Protein AF-A0A2S5CFE4-F1 (afdb_monomer)

Foldseek 3Di:
DAPALVVLVVVLVVVCVPPPNVLSVLLSVLVSVLVVVLVVVDPQRHLLSDDLVSVQVVLVVPVVDDPVVQVSSQVSQQSSCVVSVHPDGRDRNDDPD

Solvent-accessible surface area (backbone atoms only — not comparable to full-atom values): 5758 Å² total; per-residue (Å²): 136,56,69,38,60,53,52,53,46,58,55,42,59,63,56,45,72,46,87,59,48,70,63,44,48,58,26,48,53,45,45,51,52,50,49,54,52,49,50,75,76,44,85,68,74,42,68,78,70,69,47,64,65,58,53,52,49,50,44,66,77,47,65,88,55,52,68,74,54,47,50,51,43,46,57,23,45,40,54,51,32,61,74,61,71,45,85,82,70,62,74,69,72,77,74,83,124

Secondary structure (DSSP, 8-state):
--HHHHHHHHHHHHHHTSS-HHHHHHHHHHHHHHHHHHHHH----SGGG--HHHHHHHHHHTTTS-HHHHHHHHHHHHHHHHHTT-SS-PPPP----

Radius of gyration: 12.85 Å; Cα contacts (8 Å, |Δi|>4): 67; chains: 1; bounding box: 38×25×31 Å

Mean predicted aligned error: 4.77 Å

Organism: NCBI:txid1704499

Sequence (97 aa):
MSILADEIRRLAHRYVRKGGKAHRRKQVQKLLLFVAWVETQEPVGHPARLGKRHVIGFWRAHDGLSDKTRYGYWLALCVLWGWLDKPGKPPRPFLRG

Structure (mmCIF, N/CA/C/O backbone):
data_AF-A0A2S5CFE4-F1
#
_entry.id   AF-A0A2S5CFE4-F1
#
loop_
_atom_site.group_PDB
_atom_site.id
_atom_site.type_symbol
_atom_site.label_atom_id
_atom_site.label_alt_id
_atom_site.label_comp_id
_atom_site.label_asym_id
_atom_site.label_entity_id
_atom_site.label_seq_id
_atom_site.pdbx_PDB_ins_code
_atom_site.Cartn_x
_atom_site.Cartn_y
_atom_site.Cartn_z
_atom_site.occupancy
_atom_site.B_iso_or_equiv
_atom_site.auth_seq_id
_atom_site.auth_comp_id
_atom_site.auth_asym_id
_atom_site.auth_atom_id
_atom_site.pdbx_PDB_model_num
ATOM 1 N N . MET A 1 1 ? 11.830 3.871 11.829 1.00 59.31 1 MET A N 1
ATOM 2 C CA . MET A 1 1 ? 11.093 3.235 10.713 1.00 59.31 1 MET A CA 1
ATOM 3 C C . MET A 1 1 ? 11.067 1.745 10.960 1.00 59.31 1 MET A C 1
ATOM 5 O O . MET A 1 1 ? 11.959 1.258 11.639 1.00 59.31 1 MET A O 1
ATOM 9 N N . SER A 1 2 ? 10.025 1.056 10.514 1.00 73.12 2 SER A N 1
ATOM 10 C CA . SER A 1 2 ? 9.842 -0.371 10.762 1.00 73.12 2 SER A CA 1
ATOM 11 C C . SER A 1 2 ? 10.649 -1.244 9.798 1.00 73.12 2 SER A C 1
ATOM 13 O O . SER A 1 2 ? 10.906 -0.864 8.653 1.00 73.12 2 SER A O 1
ATOM 15 N N . ILE A 1 3 ? 10.981 -2.457 10.249 1.00 80.31 3 ILE A N 1
ATOM 16 C CA . ILE A 1 3 ? 11.689 -3.478 9.455 1.00 80.31 3 ILE A CA 1
ATOM 17 C C . ILE A 1 3 ? 10.926 -3.781 8.155 1.00 80.31 3 ILE A C 1
ATOM 19 O O . ILE A 1 3 ? 11.519 -3.882 7.079 1.00 80.31 3 ILE A O 1
ATOM 23 N N . LEU A 1 4 ? 9.595 -3.837 8.235 1.00 80.12 4 LEU A N 1
ATOM 24 C CA . LEU A 1 4 ? 8.708 -4.064 7.098 1.00 80.12 4 LEU A CA 1
ATOM 25 C C . LEU A 1 4 ? 8.820 -2.953 6.045 1.00 80.12 4 LEU A C 1
ATOM 27 O O . LEU A 1 4 ? 8.980 -3.241 4.857 1.00 80.12 4 LEU A O 1
ATOM 31 N N . ALA A 1 5 ? 8.753 -1.682 6.456 1.00 80.94 5 ALA A N 1
ATOM 32 C CA . ALA A 1 5 ? 8.861 -0.558 5.530 1.00 80.94 5 ALA A CA 1
ATOM 33 C C . ALA A 1 5 ? 10.231 -0.524 4.835 1.00 80.94 5 ALA A C 1
ATOM 35 O O . ALA A 1 5 ? 10.303 -0.248 3.632 1.00 80.94 5 ALA A O 1
ATOM 36 N N . ASP A 1 6 ? 11.307 -0.848 5.553 1.00 84.31 6 ASP A N 1
ATOM 37 C CA . ASP A 1 6 ? 12.657 -0.895 4.989 1.00 84.31 6 ASP A CA 1
ATOM 38 C C . ASP A 1 6 ? 12.837 -2.048 3.992 1.00 84.31 6 ASP A C 1
ATOM 40 O O . ASP A 1 6 ? 13.447 -1.867 2.933 1.00 84.31 6 ASP A O 1
ATOM 44 N N . GLU A 1 7 ? 12.237 -3.213 4.238 1.00 84.44 7 GLU A N 1
ATOM 45 C CA . GLU A 1 7 ? 12.225 -4.315 3.269 1.00 84.44 7 GLU A CA 1
ATOM 46 C C . GLU A 1 7 ? 11.456 -3.975 1.993 1.00 84.44 7 GLU A C 1
ATOM 48 O O . GLU A 1 7 ? 11.971 -4.178 0.887 1.00 84.44 7 GLU A O 1
ATOM 53 N N . ILE A 1 8 ? 10.277 -3.362 2.118 1.00 84.25 8 ILE A N 1
ATOM 54 C CA . ILE A 1 8 ? 9.514 -2.896 0.955 1.00 84.25 8 ILE A CA 1
ATOM 55 C C . ILE A 1 8 ? 10.287 -1.830 0.175 1.00 84.25 8 ILE A C 1
ATOM 57 O O . ILE A 1 8 ? 10.270 -1.837 -1.058 1.00 84.25 8 ILE A O 1
ATOM 61 N N . ARG A 1 9 ? 11.033 -0.951 0.853 1.00 84.75 9 ARG A N 1
ATOM 62 C CA . ARG A 1 9 ? 11.920 0.012 0.185 1.00 84.75 9 ARG A CA 1
ATOM 63 C C . ARG A 1 9 ? 13.051 -0.671 -0.566 1.00 84.75 9 ARG A C 1
ATOM 65 O O . ARG A 1 9 ? 13.294 -0.317 -1.718 1.00 84.75 9 ARG A O 1
ATOM 72 N N . ARG A 1 10 ? 13.715 -1.669 0.022 1.00 86.25 10 ARG A N 1
A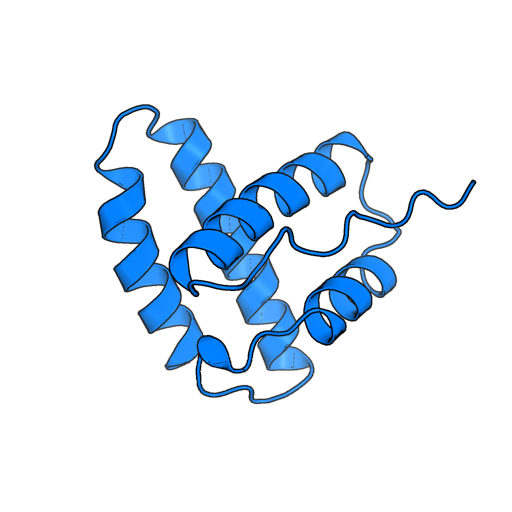TOM 73 C CA . ARG A 1 10 ? 14.779 -2.427 -0.662 1.00 86.25 10 ARG A CA 1
ATOM 74 C C . ARG A 1 10 ? 14.275 -3.069 -1.958 1.00 86.25 10 ARG A C 1
ATOM 76 O O . ARG A 1 10 ? 14.942 -2.967 -2.991 1.00 86.25 10 ARG A O 1
ATOM 83 N N . LEU A 1 11 ? 13.075 -3.651 -1.934 1.00 83.69 11 LEU A N 1
ATOM 84 C CA . LEU A 1 11 ? 12.413 -4.207 -3.121 1.00 83.69 11 LEU A CA 1
ATOM 85 C C . LEU A 1 11 ? 12.055 -3.107 -4.138 1.00 83.69 11 LEU A C 1
ATOM 87 O O . LEU A 1 11 ? 12.368 -3.211 -5.330 1.00 83.69 11 LEU A O 1
ATOM 91 N N . ALA A 1 12 ? 11.497 -1.994 -3.659 1.00 82.25 12 ALA A N 1
ATOM 92 C CA . ALA A 1 12 ? 11.128 -0.845 -4.477 1.00 82.25 12 ALA A CA 1
ATOM 93 C C . ALA A 1 12 ? 12.321 -0.193 -5.192 1.00 82.25 12 ALA A C 1
ATOM 95 O O . ALA A 1 12 ? 12.197 0.187 -6.357 1.00 82.25 12 ALA A O 1
ATOM 96 N N . HIS A 1 13 ? 13.484 -0.094 -4.542 1.00 83.06 13 HIS A N 1
ATOM 97 C CA . HIS A 1 13 ? 14.703 0.467 -5.132 1.00 83.06 13 HIS A CA 1
ATOM 98 C C . HIS A 1 13 ? 15.128 -0.282 -6.404 1.00 83.06 13 HIS A C 1
ATOM 100 O O . HIS A 1 13 ? 15.527 0.343 -7.390 1.00 83.06 13 HIS A O 1
ATOM 106 N N . ARG A 1 14 ? 14.986 -1.614 -6.429 1.00 80.38 14 ARG A N 1
ATOM 107 C CA . ARG A 1 14 ? 15.252 -2.425 -7.631 1.00 80.38 14 ARG A CA 1
ATOM 108 C C . ARG A 1 14 ? 14.197 -2.187 -8.713 1.00 80.38 14 ARG A C 1
ATOM 110 O O . ARG A 1 14 ? 14.522 -2.132 -9.897 1.00 80.38 14 ARG A O 1
ATOM 117 N N . TYR A 1 15 ? 12.942 -2.001 -8.312 1.00 77.88 15 TYR A N 1
ATOM 118 C CA . TYR A 1 15 ? 11.822 -1.791 -9.226 1.00 77.88 15 TYR A CA 1
ATOM 119 C C . TYR A 1 15 ? 11.855 -0.436 -9.942 1.00 77.88 15 TYR A C 1
ATOM 121 O O . TYR A 1 15 ? 11.593 -0.384 -11.143 1.00 77.88 15 TYR A O 1
ATOM 129 N N . VAL A 1 16 ? 12.193 0.653 -9.242 1.00 79.81 16 VAL A N 1
ATOM 130 C CA . VAL A 1 16 ? 12.217 2.015 -9.817 1.00 79.81 16 VAL A CA 1
ATOM 131 C C . VAL A 1 16 ? 13.392 2.264 -10.767 1.00 79.81 16 VAL A C 1
ATOM 133 O O . VAL A 1 16 ? 13.373 3.251 -11.500 1.00 79.81 16 VAL A O 1
ATOM 136 N N . ARG A 1 17 ? 14.407 1.388 -10.757 1.00 76.06 17 ARG A N 1
ATOM 137 C CA . ARG A 1 17 ? 15.564 1.432 -11.670 1.00 76.06 17 ARG A CA 1
ATOM 138 C C . ARG A 1 17 ? 15.231 0.965 -13.090 1.00 76.06 17 ARG A C 1
ATOM 140 O O . ARG A 1 17 ? 15.943 1.322 -14.019 1.00 76.06 17 ARG A O 1
ATOM 147 N N . LYS A 1 18 ? 14.148 0.206 -13.270 1.00 67.69 18 LYS A N 1
ATOM 148 C CA . LYS A 1 18 ? 13.635 -0.201 -14.586 1.00 67.69 18 LYS A CA 1
ATOM 149 C C . LYS A 1 18 ? 12.703 0.914 -15.095 1.00 67.69 18 LYS A C 1
ATOM 151 O O . LYS A 1 18 ? 11.942 1.454 -14.296 1.00 67.69 18 LYS A O 1
ATOM 156 N N . GLY A 1 19 ? 12.797 1.308 -16.371 1.00 65.25 19 GLY A N 1
ATOM 157 C CA . GLY A 1 19 ? 12.164 2.513 -16.953 1.00 65.25 19 GLY A CA 1
ATOM 158 C C . GLY A 1 19 ? 10.689 2.782 -16.575 1.00 65.25 19 GLY A C 1
ATOM 159 O O . GLY A 1 19 ? 9.951 1.889 -16.153 1.00 65.25 19 GLY A O 1
ATOM 160 N N . GLY A 1 20 ? 10.248 4.044 -16.702 1.00 72.12 20 GLY A N 1
ATOM 161 C CA . GLY A 1 20 ? 8.937 4.524 -16.213 1.00 72.12 20 GLY A CA 1
ATOM 162 C C . GLY A 1 20 ? 8.972 5.118 -14.792 1.00 72.12 20 GLY A C 1
ATOM 163 O O . GLY A 1 20 ? 8.056 4.920 -13.990 1.00 72.12 20 GLY A O 1
ATOM 164 N N . LYS A 1 21 ? 10.048 5.844 -14.461 1.00 74.75 21 LYS A N 1
ATOM 165 C CA . LYS A 1 21 ? 10.430 6.280 -13.102 1.00 74.75 21 LYS A CA 1
ATOM 166 C C . LYS A 1 21 ? 9.315 6.994 -12.323 1.00 74.75 21 LYS A C 1
ATOM 168 O O . LYS A 1 21 ? 9.105 6.692 -11.151 1.00 74.75 21 LYS A O 1
ATOM 173 N N . ALA A 1 22 ? 8.585 7.919 -12.950 1.00 83.62 22 ALA A N 1
ATOM 174 C CA . ALA A 1 22 ? 7.545 8.704 -12.277 1.00 83.62 22 ALA A CA 1
ATOM 175 C C . ALA A 1 22 ? 6.328 7.855 -11.866 1.00 83.62 22 ALA A C 1
ATOM 177 O O . ALA A 1 22 ? 5.859 7.951 -10.731 1.00 83.62 22 ALA A O 1
ATOM 178 N N . HIS A 1 23 ? 5.847 6.982 -12.757 1.00 83.44 23 HIS A N 1
ATOM 179 C CA . HIS A 1 23 ? 4.732 6.079 -12.462 1.00 83.44 23 HIS A CA 1
ATOM 180 C C . HIS A 1 23 ? 5.104 5.086 -11.354 1.00 83.44 23 HIS A C 1
ATOM 182 O O . HIS A 1 23 ? 4.363 4.923 -10.385 1.00 83.44 23 HIS A O 1
ATOM 188 N N . ARG A 1 24 ? 6.302 4.493 -11.440 1.00 84.62 24 ARG A N 1
ATOM 189 C CA . ARG A 1 24 ? 6.800 3.550 -10.431 1.00 84.62 24 ARG A CA 1
ATOM 190 C C . ARG A 1 24 ? 6.993 4.208 -9.068 1.00 84.62 24 ARG A C 1
ATOM 192 O O . ARG A 1 24 ? 6.589 3.632 -8.067 1.00 84.62 24 ARG A O 1
ATOM 199 N N . ARG A 1 25 ? 7.515 5.439 -9.009 1.00 87.69 25 ARG A N 1
ATOM 200 C CA . ARG A 1 25 ? 7.601 6.217 -7.757 1.00 87.69 25 ARG A CA 1
ATOM 201 C C . ARG A 1 25 ? 6.227 6.422 -7.117 1.00 87.69 25 ARG A C 1
ATOM 203 O O . ARG A 1 25 ? 6.082 6.204 -5.920 1.00 87.69 25 ARG A O 1
ATOM 210 N N . LYS A 1 26 ? 5.206 6.761 -7.914 1.00 90.62 26 LYS A N 1
ATOM 211 C CA . LYS A 1 26 ? 3.822 6.902 -7.429 1.00 90.62 26 LYS A CA 1
ATOM 212 C C . LYS A 1 26 ? 3.235 5.586 -6.911 1.00 90.62 26 LYS A C 1
ATOM 214 O O . LYS A 1 26 ? 2.402 5.629 -6.009 1.0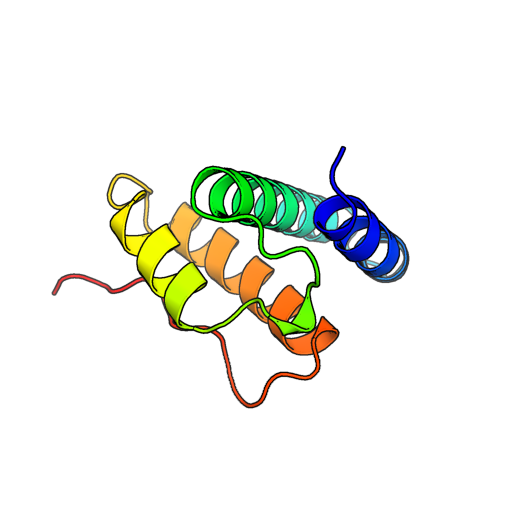0 90.62 26 LYS A O 1
ATOM 219 N N . GLN A 1 27 ? 3.608 4.442 -7.484 1.00 91.44 27 GLN A N 1
ATOM 220 C CA . GLN A 1 27 ? 3.213 3.128 -6.964 1.00 91.44 27 GLN A CA 1
ATOM 221 C C . GLN A 1 27 ? 3.935 2.819 -5.650 1.00 91.44 27 GLN A C 1
ATOM 223 O O . GLN A 1 27 ? 3.289 2.444 -4.681 1.00 91.44 27 GLN A O 1
ATOM 228 N N . VAL A 1 28 ? 5.246 3.060 -5.581 1.00 91.06 28 VAL A N 1
ATOM 229 C CA . VAL A 1 28 ? 6.039 2.861 -4.358 1.00 91.06 28 VAL A CA 1
ATOM 230 C C . VAL A 1 28 ? 5.513 3.718 -3.211 1.00 91.06 28 VAL A C 1
ATOM 232 O O . VAL A 1 28 ? 5.332 3.208 -2.115 1.00 91.06 28 VAL A O 1
ATOM 235 N N . GLN A 1 29 ? 5.188 4.989 -3.454 1.00 92.25 29 GLN A N 1
ATOM 236 C CA . GLN A 1 29 ? 4.598 5.849 -2.427 1.00 92.25 29 GLN A CA 1
ATOM 237 C C . GLN A 1 29 ? 3.287 5.267 -1.878 1.00 92.25 29 GLN A C 1
ATOM 239 O O . GLN A 1 29 ? 3.091 5.238 -0.669 1.00 92.25 29 GLN A O 1
ATOM 244 N N . LYS A 1 30 ? 2.420 4.740 -2.751 1.00 94.69 30 LYS A N 1
ATOM 245 C CA . LYS A 1 30 ? 1.183 4.064 -2.332 1.00 94.69 30 LYS A CA 1
ATOM 246 C C . LYS A 1 30 ? 1.454 2.798 -1.525 1.00 94.69 30 LYS A C 1
ATOM 248 O O . LYS A 1 30 ? 0.746 2.549 -0.559 1.00 94.69 30 LYS A O 1
ATOM 253 N N . LEU A 1 31 ? 2.482 2.028 -1.885 1.00 93.50 31 LEU A N 1
ATOM 254 C CA . LEU A 1 31 ? 2.896 0.864 -1.101 1.00 93.50 31 LEU A CA 1
ATOM 255 C C . LEU A 1 31 ? 3.361 1.252 0.298 1.00 93.50 31 LEU A C 1
ATOM 257 O O . LEU A 1 31 ? 2.968 0.601 1.256 1.00 93.50 31 LEU A O 1
ATOM 261 N N . LEU A 1 32 ? 4.151 2.317 0.424 1.00 91.81 32 LEU A N 1
ATOM 262 C CA . LEU A 1 32 ? 4.605 2.797 1.728 1.00 91.81 32 LEU A CA 1
ATOM 263 C C . LEU A 1 32 ? 3.440 3.294 2.587 1.00 91.81 32 LEU A C 1
ATOM 265 O O . LEU A 1 32 ? 3.410 2.992 3.772 1.00 91.81 32 LEU A O 1
ATOM 269 N N . LEU A 1 33 ? 2.468 3.995 1.993 1.00 94.44 33 LEU A N 1
ATOM 270 C CA . LEU A 1 33 ? 1.253 4.417 2.697 1.00 94.44 33 LEU A CA 1
ATOM 271 C C . LEU A 1 33 ? 0.414 3.218 3.155 1.00 94.44 33 LEU A C 1
ATOM 273 O O . LEU A 1 33 ? -0.030 3.187 4.297 1.00 94.44 33 LEU A O 1
ATOM 277 N N . PHE A 1 34 ? 0.245 2.211 2.294 1.00 94.75 34 PHE A N 1
ATOM 278 C CA . PHE A 1 34 ? -0.432 0.967 2.657 1.00 94.75 34 PHE A CA 1
ATOM 279 C C . PHE A 1 34 ? 0.279 0.255 3.813 1.00 94.75 34 PHE A C 1
ATOM 281 O O . PHE A 1 34 ? -0.366 -0.100 4.791 1.00 94.75 34 PHE A O 1
ATOM 288 N N . VAL A 1 35 ? 1.599 0.071 3.725 1.00 92.00 35 VAL A N 1
ATOM 289 C CA . VAL A 1 35 ? 2.394 -0.594 4.770 1.00 92.00 35 VAL A CA 1
ATOM 290 C C . VAL A 1 35 ? 2.309 0.168 6.084 1.00 92.00 35 VAL A C 1
ATOM 292 O O . VAL A 1 35 ? 2.020 -0.445 7.103 1.00 92.00 35 VAL A O 1
ATOM 295 N N . ALA A 1 36 ? 2.488 1.489 6.050 1.00 91.75 36 ALA A N 1
ATOM 296 C CA . ALA A 1 36 ? 2.376 2.325 7.237 1.00 91.75 36 ALA A CA 1
ATOM 297 C C . ALA A 1 36 ? 0.998 2.175 7.890 1.00 91.75 36 ALA A C 1
ATOM 299 O O . ALA A 1 36 ? 0.923 2.002 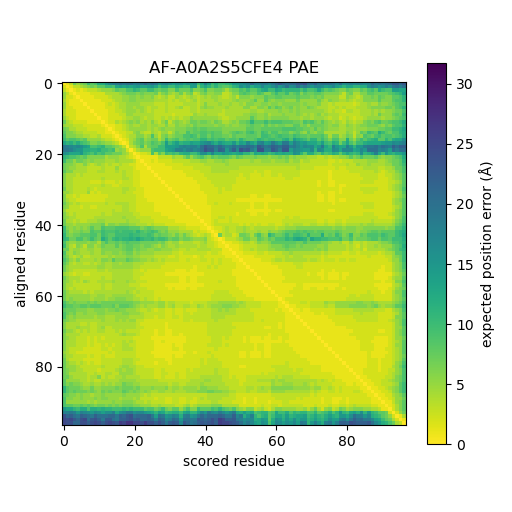9.100 1.00 91.75 36 ALA A O 1
ATOM 300 N N . TRP A 1 37 ? -0.080 2.170 7.098 1.00 94.56 37 TRP A N 1
ATOM 301 C CA . TRP A 1 37 ? -1.422 1.921 7.618 1.00 94.56 37 TRP A CA 1
ATOM 302 C C . TRP A 1 37 ? -1.557 0.522 8.227 1.00 94.56 37 TRP A C 1
ATOM 304 O O . TRP A 1 37 ? -2.091 0.394 9.318 1.00 94.56 37 TRP A O 1
ATOM 314 N N . VAL A 1 38 ? -1.050 -0.530 7.576 1.00 93.44 38 VAL A N 1
ATOM 315 C CA . VAL A 1 38 ? -1.107 -1.890 8.139 1.00 93.44 38 VAL A CA 1
ATOM 316 C C . VAL A 1 38 ? -0.403 -1.952 9.494 1.00 93.44 38 VAL A C 1
ATOM 318 O O . VAL A 1 38 ? -0.922 -2.569 10.418 1.00 93.44 38 VAL A O 1
ATOM 321 N N . GLU A 1 39 ? 0.734 -1.277 9.636 1.00 90.62 39 GLU A N 1
ATOM 322 C CA . GLU A 1 39 ? 1.489 -1.244 10.890 1.00 90.62 39 GLU A CA 1
ATOM 323 C C . GLU A 1 39 ? 0.809 -0.462 12.011 1.00 90.62 39 GLU A C 1
ATOM 325 O O . GLU A 1 39 ? 1.071 -0.751 13.176 1.00 90.62 39 GLU A O 1
ATOM 330 N N . THR A 1 40 ? -0.083 0.486 11.694 1.00 92.12 40 THR A N 1
ATOM 331 C CA . THR A 1 40 ? -0.924 1.111 12.728 1.00 92.12 40 THR A CA 1
ATOM 332 C C . THR A 1 40 ? -2.031 0.185 13.217 1.00 92.12 40 THR A C 1
ATOM 334 O O . THR A 1 40 ? -2.538 0.390 14.315 1.00 92.12 40 THR A O 1
ATOM 337 N N . GLN A 1 41 ? -2.416 -0.819 12.422 1.00 91.00 41 GLN A N 1
ATOM 338 C CA . GLN A 1 41 ? -3.430 -1.802 12.807 1.00 91.00 41 GLN A CA 1
ATOM 339 C C . GLN A 1 41 ? -2.817 -2.971 13.577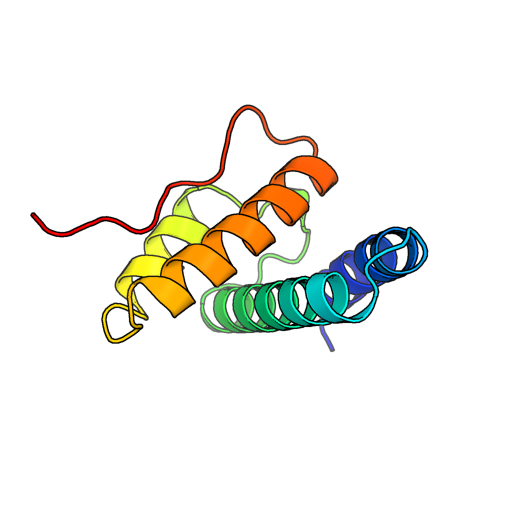 1.00 91.00 41 GLN A C 1
ATOM 341 O O . GLN A 1 41 ? -3.359 -3.393 14.594 1.00 91.00 41 GLN A O 1
ATOM 346 N N . GLU A 1 42 ? -1.699 -3.516 13.090 1.00 86.31 42 GLU A N 1
ATOM 347 C CA . GLU A 1 42 ? -0.988 -4.600 13.761 1.00 86.31 42 GLU A CA 1
ATOM 348 C C . GLU A 1 42 ? 0.509 -4.638 13.399 1.00 86.31 42 GLU A C 1
ATOM 350 O O . GLU A 1 42 ? 0.894 -4.384 12.251 1.00 86.31 42 GLU A O 1
ATOM 355 N N . PRO A 1 43 ? 1.386 -5.030 14.341 1.00 83.62 43 PRO A N 1
ATOM 356 C CA . PRO A 1 43 ? 2.802 -5.221 14.060 1.00 83.62 43 PRO A CA 1
ATOM 357 C C . PRO A 1 43 ? 3.017 -6.509 13.250 1.00 83.62 43 PRO A C 1
ATOM 359 O O . PRO A 1 43 ? 3.208 -7.603 13.783 1.00 83.62 43 PRO A O 1
ATOM 362 N N . VAL A 1 44 ? 3.003 -6.388 11.921 1.00 82.25 44 VAL A N 1
ATOM 363 C CA . VAL A 1 44 ? 3.199 -7.527 11.008 1.00 82.25 44 VAL A CA 1
ATOM 364 C C . VAL A 1 44 ? 4.634 -8.065 11.081 1.00 82.25 44 VAL A C 1
ATOM 366 O O . VAL A 1 44 ? 4.836 -9.281 11.046 1.00 82.25 44 VAL A O 1
ATOM 369 N N . GLY A 1 45 ? 5.631 -7.181 11.190 1.00 76.19 45 GLY A N 1
ATOM 370 C CA . GLY A 1 45 ? 7.051 -7.517 11.375 1.00 76.19 45 GLY A CA 1
ATOM 371 C C . GLY A 1 45 ? 7.769 -8.106 10.151 1.00 76.19 45 GLY A C 1
ATOM 372 O O . GLY A 1 45 ? 8.963 -7.877 10.001 1.00 76.19 45 GLY A O 1
ATOM 373 N N . HIS A 1 46 ? 7.063 -8.809 9.255 1.00 80.81 46 HIS A N 1
ATOM 374 C CA . HIS A 1 46 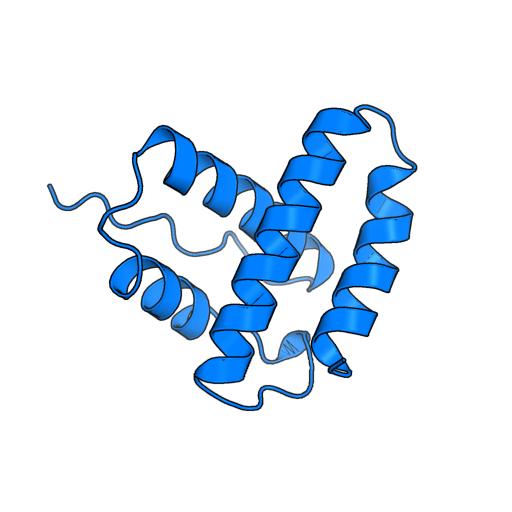? 7.647 -9.434 8.061 1.00 80.81 46 HIS A CA 1
ATOM 375 C C . HIS A 1 46 ? 6.720 -9.346 6.826 1.00 80.81 46 HIS A C 1
ATOM 377 O O . HIS A 1 46 ? 5.547 -9.725 6.922 1.00 80.81 46 HIS A O 1
ATOM 383 N N . PRO A 1 47 ? 7.209 -8.943 5.634 1.00 82.50 47 PRO A N 1
ATOM 384 C CA . PRO A 1 47 ? 6.390 -8.738 4.438 1.00 82.50 47 PRO A CA 1
ATOM 385 C C . PRO A 1 47 ? 5.578 -9.957 4.006 1.00 82.50 47 PRO A C 1
ATOM 387 O O . PRO A 1 47 ? 4.440 -9.809 3.569 1.00 82.50 47 PRO A O 1
ATOM 390 N N . ALA A 1 48 ? 6.108 -11.173 4.169 1.00 82.19 48 ALA A N 1
ATOM 391 C CA . ALA A 1 48 ? 5.388 -12.397 3.800 1.00 82.19 48 ALA A CA 1
ATOM 392 C C . ALA A 1 48 ? 4.068 -12.581 4.574 1.00 82.19 48 ALA A C 1
ATOM 394 O O . ALA A 1 48 ? 3.127 -13.186 4.051 1.00 82.19 48 ALA A O 1
ATOM 395 N N . ARG A 1 49 ? 3.959 -12.011 5.783 1.00 88.62 49 ARG A N 1
ATOM 396 C CA . ARG A 1 49 ? 2.730 -12.045 6.587 1.00 88.62 49 ARG A CA 1
ATOM 397 C C . ARG A 1 49 ? 1.654 -11.106 6.037 1.00 88.62 49 ARG A C 1
ATOM 399 O O . ARG A 1 49 ? 0.492 -11.256 6.401 1.00 88.62 49 ARG A O 1
ATOM 406 N N . LEU A 1 50 ? 1.981 -10.196 5.109 1.00 90.75 50 LEU A N 1
ATOM 407 C CA . LEU A 1 50 ? 0.983 -9.368 4.434 1.00 90.75 50 LEU A CA 1
ATOM 408 C C . LEU A 1 50 ? 0.007 -10.247 3.636 1.00 90.75 50 LEU A C 1
ATOM 410 O O . LEU A 1 50 ? 0.371 -10.864 2.641 1.00 90.75 50 LEU A O 1
ATOM 414 N N . GLY A 1 51 ? -1.246 -10.339 4.074 1.00 91.75 51 GLY A N 1
ATOM 415 C CA . GLY A 1 51 ? -2.262 -11.186 3.455 1.00 91.75 51 GLY A CA 1
ATOM 416 C C . GLY A 1 51 ? -3.426 -10.415 2.843 1.00 91.75 51 GLY A C 1
ATOM 417 O O . GLY A 1 51 ? -3.555 -9.198 2.987 1.00 91.75 51 GLY A O 1
ATOM 418 N N . LYS A 1 52 ? -4.333 -11.166 2.203 1.00 93.44 52 LYS A N 1
ATOM 419 C CA . LYS A 1 52 ? -5.594 -10.642 1.651 1.00 93.44 52 LYS A CA 1
ATOM 420 C C . LYS A 1 52 ? -6.400 -9.871 2.707 1.00 93.44 52 LYS A C 1
ATOM 422 O O . LYS A 1 52 ? -6.992 -8.852 2.371 1.00 93.44 52 LYS A O 1
ATOM 427 N N . ARG A 1 53 ? -6.361 -10.301 3.978 1.00 93.88 53 ARG A N 1
ATOM 428 C CA . ARG A 1 53 ? -7.055 -9.636 5.097 1.00 93.88 53 ARG A CA 1
ATOM 429 C C . ARG A 1 53 ? -6.648 -8.169 5.270 1.00 93.88 53 ARG A C 1
ATOM 431 O O . ARG A 1 53 ? -7.520 -7.330 5.450 1.00 93.88 53 ARG A O 1
ATOM 438 N N . HIS A 1 54 ? -5.359 -7.846 5.131 1.00 94.81 54 HIS A N 1
ATOM 439 C CA . HIS A 1 54 ? -4.878 -6.469 5.281 1.00 94.81 54 HIS A CA 1
ATOM 440 C C . HIS A 1 54 ? -5.325 -5.602 4.109 1.00 94.81 54 HIS A C 1
ATOM 442 O O . HIS A 1 54 ? -5.696 -4.453 4.300 1.00 94.81 54 HIS A O 1
ATOM 448 N N . VAL A 1 55 ? -5.347 -6.165 2.897 1.00 95.38 55 VAL A N 1
ATOM 449 C CA . VAL A 1 55 ? -5.869 -5.471 1.711 1.00 95.38 55 VAL A CA 1
ATOM 450 C C . VAL A 1 55 ? -7.363 -5.178 1.869 1.00 95.38 55 VAL A C 1
ATOM 452 O O . VAL A 1 55 ? -7.803 -4.065 1.610 1.00 95.38 55 VAL A O 1
ATOM 455 N N . ILE A 1 56 ? -8.140 -6.154 2.345 1.00 94.25 56 ILE A N 1
ATOM 456 C CA . ILE A 1 56 ? -9.575 -5.987 2.619 1.00 94.25 56 ILE A CA 1
ATOM 457 C C . ILE A 1 56 ? -9.804 -4.928 3.702 1.00 94.25 56 ILE A C 1
ATOM 459 O O . ILE A 1 56 ? -10.647 -4.053 3.521 1.00 94.25 56 ILE A O 1
ATOM 463 N N . GLY A 1 57 ? -9.044 -4.985 4.798 1.00 94.50 57 GLY A N 1
ATOM 464 C CA . GLY A 1 57 ? -9.090 -3.981 5.860 1.00 94.50 57 GLY A CA 1
ATOM 465 C C . GLY A 1 57 ? -8.760 -2.584 5.338 1.00 94.50 57 GLY A C 1
ATOM 466 O O . GLY A 1 57 ? -9.489 -1.641 5.625 1.00 94.50 57 GLY A O 1
ATOM 467 N N . PHE A 1 58 ? -7.732 -2.468 4.494 1.00 95.62 58 PHE A N 1
ATOM 468 C CA . PHE A 1 58 ? -7.335 -1.198 3.892 1.00 95.62 58 PHE A CA 1
ATOM 469 C C . PHE A 1 58 ? -8.460 -0.601 3.045 1.00 95.62 58 PHE A C 1
ATOM 471 O O . PHE A 1 58 ? -8.747 0.586 3.172 1.00 95.62 58 PHE A O 1
ATOM 478 N N . TRP A 1 59 ? -9.137 -1.420 2.231 1.00 94.75 59 TRP A N 1
ATOM 479 C CA . TRP A 1 59 ? -10.283 -0.960 1.443 1.00 94.75 59 TRP A CA 1
ATOM 480 C C . TRP A 1 59 ? -11.459 -0.511 2.302 1.00 94.75 59 TRP A C 1
ATOM 482 O O . TRP A 1 59 ? -12.094 0.482 1.966 1.00 94.75 59 TRP A O 1
ATOM 492 N N . ARG A 1 60 ? -11.733 -1.208 3.408 1.00 93.00 60 ARG A N 1
ATOM 493 C CA . ARG A 1 60 ? -12.799 -0.827 4.345 1.00 93.00 60 ARG A CA 1
ATOM 494 C C . ARG A 1 60 ? -12.488 0.481 5.073 1.00 93.00 60 ARG A C 1
ATOM 496 O O . ARG A 1 60 ? -13.387 1.285 5.255 1.00 93.00 60 ARG A O 1
ATOM 503 N N . ALA A 1 61 ? -11.231 0.698 5.456 1.00 94.12 61 ALA A N 1
ATOM 504 C CA . ALA A 1 61 ? -10.804 1.903 6.167 1.00 94.12 61 ALA A CA 1
ATOM 505 C C . ALA A 1 61 ? -10.666 3.148 5.267 1.00 94.12 61 ALA A C 1
ATOM 507 O O . ALA A 1 61 ? -10.559 4.25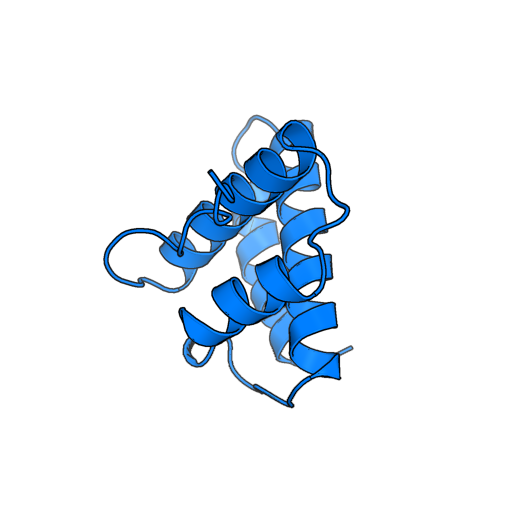7 5.778 1.00 94.12 61 ALA A O 1
ATOM 508 N N . HIS A 1 62 ? -10.644 2.974 3.941 1.00 92.75 62 HIS A N 1
ATOM 509 C CA . HIS A 1 62 ? -10.452 4.053 2.965 1.00 92.75 62 HIS A CA 1
ATOM 510 C C . HIS A 1 62 ? -11.561 4.063 1.903 1.00 92.75 62 HIS A C 1
ATOM 512 O O . HIS A 1 62 ? -11.302 4.208 0.702 1.00 92.75 62 HIS A O 1
ATOM 518 N N . ASP A 1 63 ? -12.807 3.894 2.336 1.00 89.19 63 ASP A N 1
ATOM 519 C CA . ASP A 1 63 ? -13.975 3.898 1.456 1.00 89.19 63 ASP A CA 1
ATOM 520 C C . ASP A 1 63 ? -14.230 5.271 0.804 1.00 89.19 63 ASP A C 1
ATOM 522 O O . ASP A 1 63 ? -14.759 5.332 -0.299 1.00 89.19 63 ASP A O 1
ATOM 526 N N . GLY A 1 64 ? -13.754 6.373 1.380 1.00 90.38 64 GLY A N 1
ATOM 527 C CA . GLY A 1 64 ? -13.841 7.707 0.772 1.00 90.38 64 GLY A CA 1
ATOM 528 C C . GLY A 1 64 ? -12.943 7.942 -0.456 1.00 90.38 64 GLY A C 1
ATOM 529 O O . GLY A 1 64 ? -13.028 8.993 -1.090 1.00 90.38 64 GLY A O 1
ATOM 530 N N . LEU A 1 65 ? -12.051 7.009 -0.819 1.00 91.69 65 LEU A N 1
ATOM 531 C CA . LEU A 1 65 ? -11.162 7.192 -1.974 1.00 91.69 65 LEU A CA 1
ATOM 532 C C . LEU A 1 65 ? -11.926 7.130 -3.300 1.00 91.69 65 LEU A C 1
ATOM 534 O O . LEU A 1 65 ? -12.703 6.206 -3.524 1.00 91.69 65 LEU A O 1
ATOM 538 N N . SER A 1 66 ? -11.599 8.030 -4.232 1.00 92.88 66 SER A N 1
ATOM 539 C CA . SER A 1 66 ? -12.118 7.968 -5.604 1.00 92.88 66 SER A CA 1
ATOM 540 C C . SER A 1 66 ? -11.673 6.700 -6.336 1.00 92.88 66 SER A C 1
ATOM 542 O O . SER A 1 66 ? -10.577 6.182 -6.092 1.00 92.88 66 SER A O 1
ATOM 544 N N . ASP A 1 67 ? -12.461 6.239 -7.308 1.00 90.50 67 ASP A N 1
ATOM 545 C CA . ASP A 1 67 ? -12.174 5.009 -8.062 1.00 90.50 67 ASP A CA 1
ATOM 546 C C . ASP A 1 67 ? -10.811 5.034 -8.756 1.00 90.50 67 ASP A C 1
ATOM 548 O O . ASP A 1 67 ? -10.059 4.059 -8.708 1.00 90.50 67 ASP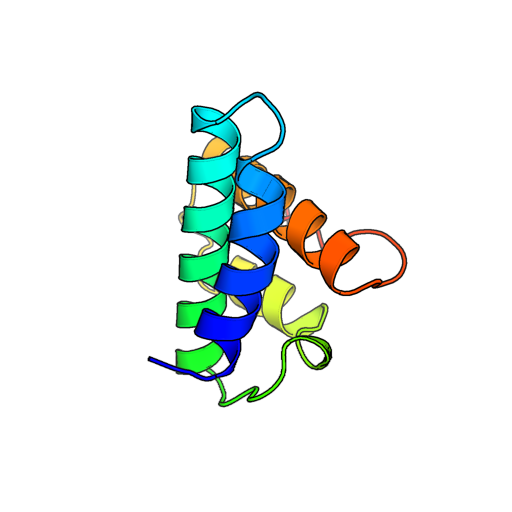 A O 1
ATOM 552 N N . LYS A 1 68 ? -10.424 6.185 -9.318 1.00 92.56 68 LYS A N 1
ATOM 553 C CA . LYS A 1 68 ? -9.089 6.386 -9.905 1.00 92.56 68 LYS A CA 1
ATOM 554 C C . LYS A 1 68 ? -7.980 6.171 -8.874 1.00 92.56 68 LYS A C 1
ATOM 556 O O . LYS A 1 68 ? -6.942 5.578 -9.179 1.00 92.56 68 LYS A O 1
ATOM 561 N N . THR A 1 69 ? -8.192 6.644 -7.648 1.00 93.06 69 THR A N 1
ATOM 562 C CA . THR A 1 69 ? -7.230 6.497 -6.553 1.00 93.06 69 THR A CA 1
ATOM 563 C C . THR A 1 69 ? -7.171 5.051 -6.077 1.00 93.06 69 THR A C 1
ATOM 565 O O . THR A 1 69 ? -6.072 4.497 -5.983 1.00 93.06 69 THR A O 1
ATOM 568 N N . ARG A 1 70 ? -8.328 4.405 -5.877 1.00 93.88 70 ARG A N 1
ATOM 569 C CA . ARG A 1 70 ? -8.436 2.980 -5.524 1.00 93.88 70 ARG A CA 1
ATOM 570 C C . ARG A 1 70 ? -7.751 2.089 -6.557 1.00 93.88 70 ARG A C 1
ATOM 572 O O . ARG A 1 70 ? -6.948 1.233 -6.193 1.00 93.88 70 ARG A O 1
ATOM 579 N N . TYR A 1 71 ? -7.982 2.339 -7.845 1.00 93.44 71 TYR A N 1
ATOM 580 C CA . TYR A 1 71 ? -7.315 1.627 -8.934 1.00 93.44 71 TYR A CA 1
ATOM 581 C C . TYR A 1 71 ? -5.793 1.818 -8.895 1.00 93.44 71 TYR A C 1
ATOM 583 O O . TYR A 1 71 ? -5.034 0.855 -9.002 1.00 93.44 71 TYR A O 1
ATOM 591 N N . GLY A 1 72 ? -5.328 3.048 -8.657 1.00 94.25 72 GLY A N 1
ATOM 592 C CA . GLY A 1 72 ? -3.905 3.338 -8.484 1.00 94.25 72 GLY A CA 1
ATOM 593 C C . GLY A 1 72 ? -3.267 2.584 -7.309 1.00 94.25 72 GLY A C 1
ATOM 594 O O . GLY A 1 72 ? -2.131 2.123 -7.434 1.00 94.25 72 GLY A O 1
ATOM 595 N N . TYR A 1 73 ? -3.979 2.441 -6.187 1.00 95.88 73 TYR A N 1
ATOM 596 C CA . TYR A 1 73 ? -3.545 1.601 -5.065 1.00 95.88 73 TYR A CA 1
ATOM 597 C C . TYR A 1 73 ? -3.554 0.119 -5.434 1.00 95.88 73 TYR A C 1
ATOM 599 O O . TYR A 1 73 ? -2.593 -0.581 -5.134 1.00 95.88 73 TYR A O 1
ATOM 607 N N . TRP A 1 74 ? -4.578 -0.361 -6.139 1.00 96.31 74 TRP A N 1
ATOM 608 C CA . TRP A 1 74 ? -4.660 -1.762 -6.546 1.00 96.31 74 TRP A CA 1
ATOM 609 C C . TRP A 1 74 ? -3.515 -2.172 -7.482 1.00 96.31 74 TRP A C 1
ATOM 611 O O . TRP A 1 74 ? -2.916 -3.230 -7.290 1.00 96.31 74 TRP A O 1
ATOM 621 N N . LEU A 1 75 ? -3.136 -1.314 -8.436 1.00 94.81 75 LEU A N 1
ATOM 622 C CA . LEU A 1 75 ? -1.954 -1.537 -9.277 1.00 94.81 75 LEU A CA 1
ATOM 623 C C . LEU A 1 75 ? -0.669 -1.619 -8.447 1.00 94.81 75 LEU A C 1
ATOM 625 O O . LEU A 1 75 ? 0.159 -2.497 -8.679 1.00 94.81 75 LEU A O 1
ATOM 629 N N . ALA A 1 76 ? -0.513 -0.729 -7.464 1.00 94.81 76 ALA A N 1
ATOM 630 C CA . ALA A 1 76 ? 0.626 -0.767 -6.556 1.00 94.81 76 ALA A CA 1
ATOM 631 C C . ALA A 1 76 ? 0.646 -2.082 -5.757 1.00 94.81 76 ALA A C 1
ATOM 633 O O . ALA A 1 76 ? 1.665 -2.765 -5.724 1.00 94.81 76 ALA A O 1
ATOM 634 N N . LEU A 1 77 ? -0.493 -2.497 -5.198 1.00 95.44 77 LEU A N 1
ATOM 635 C CA . LEU A 1 77 ? -0.626 -3.757 -4.466 1.00 95.44 77 LEU A CA 1
ATOM 636 C C . LEU A 1 77 ? -0.332 -4.984 -5.336 1.00 95.44 77 LEU A C 1
ATOM 638 O O . LEU A 1 77 ? 0.224 -5.950 -4.825 1.00 95.44 77 LEU A O 1
ATOM 642 N N . CYS A 1 78 ? -0.655 -4.964 -6.634 1.00 94.88 78 CYS A N 1
ATOM 643 C CA . CYS A 1 78 ? -0.283 -6.047 -7.551 1.00 94.88 78 CYS A CA 1
ATOM 644 C C . CYS A 1 78 ? 1.240 -6.173 -7.688 1.00 94.88 78 CYS A C 1
ATOM 646 O O . CYS A 1 78 ? 1.762 -7.285 -7.702 1.00 94.88 78 CYS A O 1
ATOM 648 N N . VAL A 1 79 ? 1.953 -5.043 -7.745 1.00 93.06 79 VAL A N 1
ATOM 649 C CA . VAL A 1 79 ? 3.423 -5.025 -7.755 1.00 93.06 79 VAL A CA 1
ATOM 650 C C . VAL A 1 79 ? 3.971 -5.639 -6.467 1.00 93.06 79 VAL A C 1
ATOM 652 O O . VAL A 1 79 ? 4.841 -6.504 -6.530 1.00 93.06 79 VAL A O 1
ATOM 655 N N . LEU A 1 80 ? 3.423 -5.249 -5.313 1.00 92.81 80 LEU A N 1
ATOM 656 C CA . LEU A 1 80 ? 3.795 -5.841 -4.028 1.00 92.81 80 LEU A CA 1
ATOM 657 C C . LEU A 1 80 ? 3.515 -7.349 -3.993 1.00 92.81 80 LEU A C 1
ATOM 659 O O . LEU A 1 80 ? 4.374 -8.106 -3.562 1.00 92.81 80 LEU A O 1
ATOM 663 N N . TRP A 1 81 ? 2.356 -7.800 -4.477 1.00 94.25 81 TRP A N 1
ATOM 664 C CA . TRP A 1 81 ? 2.007 -9.225 -4.536 1.00 94.25 81 TRP A CA 1
ATOM 665 C C . TRP A 1 81 ? 3.030 -10.042 -5.322 1.00 94.25 81 TRP A C 1
ATOM 667 O O . TRP A 1 81 ? 3.430 -11.108 -4.865 1.00 94.25 81 TRP A O 1
ATOM 677 N N . GLY A 1 82 ? 3.486 -9.507 -6.459 1.00 91.75 82 GLY A N 1
ATOM 678 C CA . GLY A 1 82 ? 4.539 -10.124 -7.261 1.00 91.75 82 GLY A CA 1
ATOM 679 C C . GLY A 1 82 ? 5.896 -10.147 -6.556 1.00 91.75 82 GLY A C 1
ATOM 680 O O . GLY A 1 82 ? 6.632 -11.113 -6.694 1.00 91.75 82 GLY A O 1
ATOM 681 N N . TRP A 1 83 ? 6.237 -9.125 -5.764 1.00 90.62 83 TRP A N 1
ATOM 682 C CA . TRP A 1 83 ? 7.477 -9.147 -4.972 1.00 90.62 83 TRP A CA 1
ATOM 683 C C . TRP A 1 83 ? 7.443 -10.156 -3.829 1.00 90.62 83 TRP A C 1
ATOM 685 O O . TRP A 1 83 ? 8.486 -10.679 -3.455 1.00 90.62 83 TRP A O 1
ATOM 695 N N . LEU A 1 84 ? 6.262 -10.391 -3.261 1.00 89.12 84 LEU A N 1
ATOM 696 C CA . LEU A 1 84 ? 6.055 -11.345 -2.173 1.00 89.12 84 LEU A CA 1
ATOM 697 C C . LEU A 1 84 ? 5.793 -12.771 -2.669 1.00 89.12 84 LEU A C 1
ATOM 699 O O . LEU A 1 84 ? 5.456 -13.621 -1.849 1.00 89.12 84 LEU A O 1
ATOM 703 N N . ASP A 1 85 ? 5.881 -12.996 -3.983 1.00 90.19 85 ASP A N 1
ATOM 704 C CA . ASP A 1 85 ? 5.601 -14.270 -4.649 1.00 90.19 85 ASP A CA 1
ATOM 705 C C . ASP A 1 85 ? 4.258 -14.893 -4.222 1.00 90.19 85 ASP A C 1
ATOM 707 O O . ASP A 1 85 ? 4.114 -16.091 -3.980 1.00 90.19 85 ASP A O 1
ATOM 711 N N . LYS A 1 86 ? 3.236 -14.043 -4.048 1.00 89.94 86 LYS A N 1
ATOM 712 C CA . LYS A 1 86 ? 1.910 -14.495 -3.616 1.00 89.94 86 LYS A CA 1
ATOM 713 C C . LYS A 1 86 ? 1.082 -14.939 -4.817 1.00 89.94 86 LYS A C 1
ATOM 715 O O . LYS A 1 86 ? 0.994 -14.195 -5.796 1.00 89.94 86 LYS A O 1
ATOM 720 N N . PRO A 1 87 ? 0.375 -16.079 -4.723 1.00 90.00 87 PRO A N 1
ATOM 721 C CA . PRO A 1 87 ? -0.425 -16.574 -5.829 1.00 90.00 87 PRO A CA 1
ATOM 722 C C . PRO A 1 87 ? -1.587 -15.627 -6.152 1.00 90.00 87 PRO A C 1
ATOM 724 O O . PRO A 1 87 ? -2.260 -15.079 -5.266 1.00 90.00 87 PRO A O 1
ATOM 727 N N . GLY A 1 88 ? -1.849 -15.479 -7.449 1.00 91.94 88 GLY A N 1
ATOM 728 C CA . GLY A 1 88 ? -2.941 -14.670 -7.976 1.00 91.94 88 GLY A CA 1
ATOM 729 C C . GLY A 1 88 ? -2.727 -13.165 -7.799 1.00 91.94 88 GLY A C 1
ATOM 730 O O . GLY A 1 88 ? -1.617 -12.649 -7.891 1.00 91.94 88 GLY A O 1
ATOM 731 N N . LYS A 1 89 ? -3.827 -12.436 -7.596 1.00 93.31 89 LYS A N 1
ATOM 732 C CA . LYS A 1 89 ? -3.830 -10.975 -7.435 1.00 93.31 89 LYS A CA 1
ATOM 733 C C . LYS A 1 89 ? -4.355 -10.589 -6.051 1.00 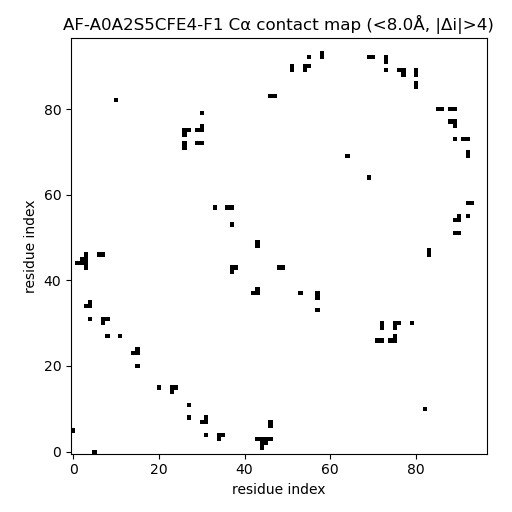93.31 89 LYS A C 1
ATOM 735 O O . LYS A 1 89 ? -5.164 -11.330 -5.480 1.00 93.31 89 LYS A O 1
ATOM 740 N N . PRO A 1 90 ? -3.946 -9.428 -5.511 1.00 94.69 90 PRO A N 1
ATOM 741 C CA . PRO A 1 90 ? -4.562 -8.895 -4.307 1.00 94.69 90 PRO A CA 1
ATOM 742 C C . PRO A 1 90 ? -6.059 -8.641 -4.548 1.00 94.69 90 PRO A C 1
ATOM 744 O O . PRO A 1 90 ? -6.453 -8.338 -5.685 1.00 94.69 90 PRO A O 1
ATOM 747 N N . PRO A 1 91 ? -6.891 -8.708 -3.493 1.00 94.81 91 PRO A N 1
ATOM 748 C CA . PRO A 1 91 ? -8.298 -8.338 -3.571 1.00 94.81 91 PRO A CA 1
ATOM 749 C C . PRO A 1 91 ? -8.470 -6.960 -4.214 1.00 94.81 91 PRO A C 1
ATOM 751 O O . PRO A 1 91 ? -7.802 -5.993 -3.831 1.00 94.81 91 PRO A O 1
ATOM 754 N N . ARG A 1 92 ? -9.356 -6.879 -5.211 1.00 92.06 92 ARG A N 1
ATOM 755 C CA . ARG A 1 92 ? -9.734 -5.599 -5.815 1.00 92.06 92 ARG A CA 1
ATOM 756 C C . ARG A 1 92 ? -10.447 -4.729 -4.775 1.00 92.06 92 ARG A C 1
ATOM 758 O O . ARG A 1 92 ? -11.060 -5.286 -3.863 1.00 92.06 92 ARG A O 1
ATOM 765 N N . PRO A 1 93 ? -10.367 -3.392 -4.898 1.00 84.12 93 PRO A N 1
ATOM 766 C CA . PRO A 1 93 ? -11.239 -2.520 -4.129 1.00 84.12 93 PRO A CA 1
ATOM 767 C C . PRO A 1 93 ? -12.672 -2.974 -4.391 1.00 84.12 93 PRO A C 1
ATOM 769 O O . PRO A 1 93 ? -13.068 -3.110 -5.550 1.00 84.12 93 PRO A O 1
ATOM 772 N N . PHE A 1 94 ? -13.403 -3.301 -3.326 1.00 71.31 94 PHE A N 1
ATOM 773 C CA . PHE A 1 94 ? -14.798 -3.689 -3.454 1.00 71.31 94 PHE A CA 1
ATOM 774 C C . PHE A 1 94 ? -15.535 -2.500 -4.064 1.00 71.31 94 PHE A C 1
ATOM 776 O O . PHE A 1 94 ? -15.671 -1.454 -3.429 1.00 71.31 94 PHE A O 1
ATOM 783 N N . LEU A 1 95 ? -15.969 -2.641 -5.313 1.00 55.97 95 LEU A N 1
ATOM 784 C CA . LEU A 1 95 ? -17.053 -1.818 -5.812 1.00 55.97 95 LEU A CA 1
ATOM 785 C C . LEU A 1 95 ? -18.252 -2.242 -4.965 1.00 55.97 95 LEU A C 1
ATOM 787 O O . LEU A 1 95 ? -18.706 -3.381 -5.079 1.00 55.97 95 LEU A O 1
ATOM 791 N N . ARG A 1 96 ? -18.701 -1.380 -4.047 1.00 50.72 96 ARG A N 1
ATOM 792 C CA . ARG A 1 96 ? -20.097 -1.453 -3.622 1.00 50.72 96 ARG A CA 1
ATOM 793 C C . ARG A 1 96 ? -20.893 -1.156 -4.892 1.00 50.72 96 ARG A C 1
ATOM 795 O O . ARG A 1 96 ? -20.887 -0.014 -5.344 1.00 50.72 96 ARG A O 1
ATOM 802 N N . GLY A 1 97 ? -21.388 -2.215 -5.528 1.00 41.47 97 GLY A N 1
ATOM 803 C CA . GLY A 1 97 ? -22.593 -2.118 -6.342 1.00 41.47 97 GLY A CA 1
ATOM 804 C C . GLY A 1 97 ? -23.771 -1.847 -5.424 1.00 41.47 97 GLY A C 1
ATOM 805 O O . GLY A 1 97 ? -23.710 -2.327 -4.266 1.00 41.47 97 GLY A O 1
#

Nearest PDB structures (foldseek):
  3c28-assembly1_B-2  TM=6.770E-01  e=3.714E-01  unclassified
  2hof-assembly1_A-2  TM=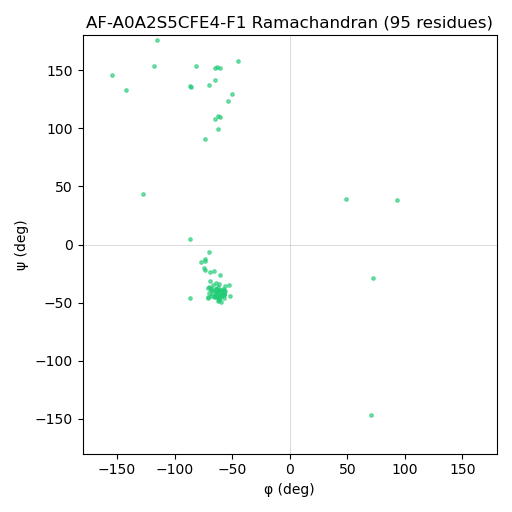6.963E-01  e=5.221E-01  Punavirus P1
  2a3v-assembly1_C  TM=7.093E-01  e=9.212E-01  Vibrio cholerae O1 biovar El Tor str. N16961
  2a3v-assembly1_A  TM=6.973E-01  e=9.750E-01  Vibrio cholerae O1 biovar El Tor str. N16961

pLDDT: mean 86.88, std 10.05, range [41.47, 96.31]